Protein AF-A0AA91JNN8-F1 (afdb_monomer_lite)

Secondary structure (DSSP, 8-state):
-EEEEEEEEE-TTS-EEEEEEEEEEE-SSS-EEEE---HHHHT-S--------

Organism: NCBI:txid332949

InterPro domains:
  IPR021361 Thoeris anti-defense 2-like domain [PF11195] (1-50)

Radius of gyration: 14.12 Å; chains: 1; bounding box: 25×29×41 Å

Sequence (53 aa):
MYIELRDEIGTSDGTFLPVTPYFLIKTSDEGYSMFSPTPCDVLAEDWKIVSTD

Foldseek 3Di:
DDKDWDQWDADPVGDIDGHQIWIWDDDPDPDIDIGRDDPCRVPDPPDDDDDPD

Structure (mmCIF, N/CA/C/O backbone):
data_AF-A0AA91JNN8-F1
#
_entry.id   AF-A0AA91JNN8-F1
#
loop_
_atom_site.group_PDB
_atom_site.id
_atom_site.type_symbol
_atom_site.label_atom_id
_atom_site.label_alt_id
_atom_site.label_comp_id
_atom_site.label_asym_id
_atom_site.label_entity_id
_atom_site.label_seq_id
_atom_site.pdbx_PDB_ins_code
_atom_site.Cartn_x
_atom_site.Cartn_y
_atom_site.Cartn_z
_atom_site.occupancy
_atom_site.B_iso_or_equiv
_atom_site.auth_seq_id
_atom_site.auth_comp_id
_atom_site.auth_asym_id
_atom_site.auth_atom_id
_atom_site.pdbx_PDB_model_num
ATOM 1 N N . MET A 1 1 ? 8.133 -10.680 9.927 1.00 88.00 1 MET A N 1
ATOM 2 C CA . MET A 1 1 ? 6.908 -9.950 9.543 1.00 88.00 1 MET A CA 1
ATOM 3 C C . MET A 1 1 ? 7.243 -8.480 9.472 1.00 88.00 1 MET A C 1
ATOM 5 O O . MET A 1 1 ? 7.969 -8.018 10.346 1.00 88.00 1 MET A O 1
ATOM 9 N N . TYR A 1 2 ? 6.784 -7.778 8.442 1.00 92.00 2 TYR A N 1
ATOM 10 C CA . TYR A 1 2 ? 7.022 -6.342 8.304 1.00 92.00 2 TYR A CA 1
ATOM 11 C C . TYR A 1 2 ? 5.919 -5.673 7.483 1.00 92.00 2 TYR A C 1
ATOM 13 O O . TYR A 1 2 ? 5.186 -6.340 6.748 1.00 92.00 2 TYR A O 1
ATOM 21 N N . ILE A 1 3 ? 5.840 -4.353 7.624 1.00 94.19 3 ILE A N 1
ATOM 22 C CA . ILE A 1 3 ? 5.031 -3.462 6.796 1.00 94.19 3 ILE A CA 1
ATOM 23 C C . ILE A 1 3 ? 5.987 -2.442 6.183 1.00 94.19 3 ILE A C 1
ATOM 25 O O . ILE A 1 3 ? 6.826 -1.885 6.891 1.00 94.19 3 ILE A O 1
ATOM 29 N N . GLU A 1 4 ? 5.877 -2.217 4.880 1.00 95.06 4 GLU A N 1
ATOM 30 C CA . GLU A 1 4 ? 6.728 -1.293 4.132 1.00 95.06 4 GLU A CA 1
ATOM 31 C C . GLU A 1 4 ? 5.878 -0.446 3.181 1.00 95.06 4 GLU A C 1
ATOM 33 O O . GLU A 1 4 ? 5.019 -0.979 2.482 1.00 95.06 4 GLU A O 1
ATOM 38 N N . LEU A 1 5 ? 6.114 0.867 3.145 1.00 94.56 5 LEU A N 1
ATOM 39 C CA . LEU A 1 5 ? 5.508 1.749 2.149 1.00 94.56 5 LEU A CA 1
ATOM 40 C C . LEU A 1 5 ? 6.301 1.644 0.841 1.00 94.56 5 LEU A C 1
ATOM 42 O O . LEU A 1 5 ? 7.511 1.862 0.838 1.00 94.56 5 LEU A O 1
ATOM 46 N N . ARG A 1 6 ? 5.619 1.317 -0.255 1.00 95.62 6 ARG A N 1
ATOM 47 C CA . ARG A 1 6 ? 6.184 1.206 -1.604 1.00 95.62 6 ARG A CA 1
ATOM 48 C C . ARG A 1 6 ? 5.435 2.141 -2.543 1.00 95.62 6 ARG A C 1
ATOM 50 O O . ARG A 1 6 ? 4.217 2.241 -2.461 1.00 95.62 6 ARG A O 1
ATOM 57 N N . ASP A 1 7 ? 6.152 2.780 -3.449 1.00 95.62 7 ASP A N 1
ATOM 58 C CA . ASP A 1 7 ? 5.643 3.640 -4.524 1.00 95.62 7 ASP A CA 1
ATOM 59 C C . ASP A 1 7 ? 5.991 3.098 -5.922 1.00 95.62 7 ASP A C 1
ATOM 61 O O . ASP A 1 7 ? 5.692 3.718 -6.940 1.00 95.62 7 ASP A O 1
ATOM 65 N N . GLU A 1 8 ? 6.556 1.891 -5.977 1.00 96.56 8 GLU A N 1
ATOM 66 C CA . GLU A 1 8 ? 6.900 1.179 -7.204 1.00 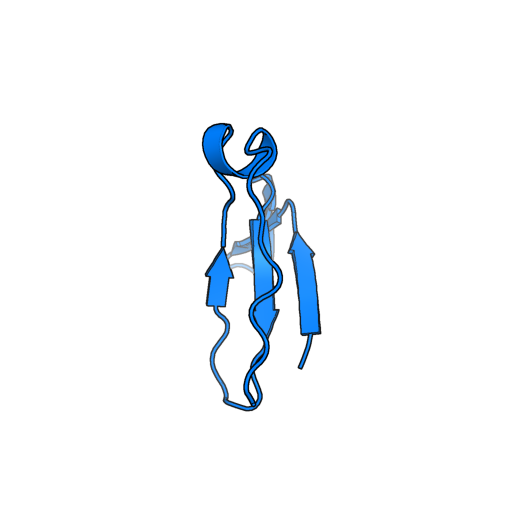96.56 8 GLU A CA 1
ATOM 67 C C . GLU A 1 8 ? 6.431 -0.286 -7.142 1.00 96.56 8 GLU A C 1
ATOM 69 O O . GLU A 1 8 ? 6.291 -0.880 -6.063 1.00 96.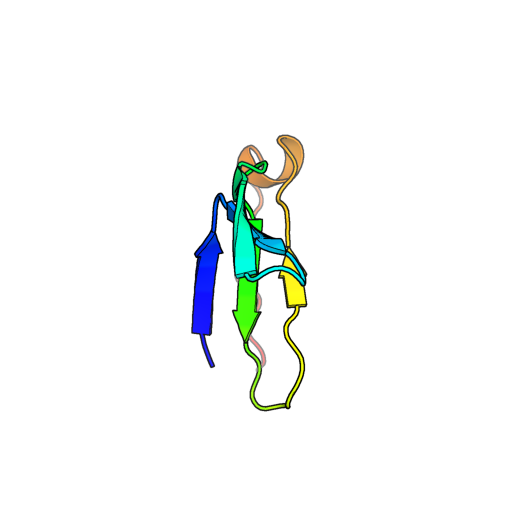56 8 GLU A O 1
ATOM 74 N N . ILE A 1 9 ? 6.191 -0.891 -8.308 1.00 94.00 9 ILE A N 1
ATOM 75 C CA . ILE A 1 9 ? 5.883 -2.322 -8.443 1.00 94.00 9 ILE A CA 1
ATOM 76 C C . ILE A 1 9 ? 6.828 -2.994 -9.440 1.00 94.00 9 ILE A C 1
ATOM 78 O O . ILE A 1 9 ? 7.068 -2.470 -10.528 1.00 94.00 9 ILE A O 1
ATOM 82 N N . GLY A 1 10 ? 7.360 -4.156 -9.056 1.00 92.94 10 GLY A N 1
ATOM 83 C CA . GLY A 1 10 ? 8.232 -4.961 -9.907 1.00 92.94 10 GLY A CA 1
ATOM 84 C C . GLY A 1 10 ? 7.439 -5.719 -10.971 1.00 92.94 10 GLY A C 1
ATOM 85 O O . GLY A 1 10 ? 6.409 -6.329 -10.680 1.00 92.94 10 GLY A O 1
ATOM 86 N N . THR A 1 11 ? 7.923 -5.703 -12.203 1.00 92.75 11 THR A N 1
ATOM 87 C CA . THR A 1 11 ? 7.354 -6.424 -13.348 1.00 92.75 11 THR A CA 1
ATOM 88 C C . THR A 1 11 ? 8.111 -7.729 -13.604 1.00 92.75 11 THR A C 1
ATOM 90 O O . THR A 1 11 ? 9.225 -7.946 -13.127 1.00 92.75 11 THR A O 1
ATOM 93 N N . SER A 1 12 ? 7.520 -8.632 -14.393 1.00 93.31 12 SER A N 1
ATOM 94 C CA . SER A 1 12 ? 8.124 -9.939 -14.702 1.00 93.31 12 SER A CA 1
ATOM 95 C C . SER A 1 12 ? 9.430 -9.859 -15.503 1.00 93.31 12 SER A C 1
ATOM 97 O O . SER A 1 12 ? 10.170 -10.836 -15.551 1.00 93.31 12 SER A O 1
ATOM 99 N N . ASP A 1 13 ? 9.708 -8.724 -16.145 1.00 95.44 13 ASP A N 1
ATOM 100 C CA . ASP A 1 13 ? 10.959 -8.452 -16.865 1.00 95.44 13 ASP A CA 1
ATOM 101 C C . ASP A 1 13 ? 12.049 -7.824 -15.972 1.00 95.44 13 ASP A C 1
ATOM 103 O O . ASP A 1 13 ? 13.136 -7.510 -16.456 1.00 95.44 13 ASP A O 1
ATOM 107 N N . GLY A 1 14 ? 11.786 -7.673 -14.668 1.00 94.38 14 GLY A N 1
ATOM 108 C CA . GLY A 1 14 ? 12.731 -7.128 -13.694 1.00 94.38 14 GLY A CA 1
ATOM 109 C C . GLY A 1 14 ? 12.809 -5.602 -13.671 1.00 94.38 14 GLY A C 1
ATOM 110 O O . GLY A 1 14 ? 13.716 -5.057 -13.041 1.00 94.38 14 GLY A O 1
ATOM 111 N N . THR A 1 15 ? 11.889 -4.907 -14.344 1.00 96.94 15 THR A N 1
ATOM 112 C CA . THR A 1 15 ? 11.762 -3.448 -14.250 1.00 96.94 15 THR A CA 1
ATOM 113 C C . THR A 1 15 ? 10.812 -3.041 -13.119 1.00 96.94 15 THR A C 1
ATOM 115 O O . THR A 1 15 ? 10.149 -3.877 -12.503 1.00 96.94 15 THR A O 1
ATOM 118 N N . PHE A 1 16 ? 10.799 -1.751 -12.783 1.00 96.31 16 PHE A N 1
ATOM 119 C CA . PHE A 1 16 ? 9.915 -1.186 -11.768 1.00 96.31 16 PHE A CA 1
ATOM 120 C C . PHE A 1 16 ? 9.079 -0.077 -12.393 1.00 96.31 16 PHE A C 1
ATOM 122 O O . PHE A 1 16 ? 9.602 0.772 -13.118 1.00 96.31 16 PHE A O 1
ATOM 129 N N . LEU A 1 17 ? 7.774 -0.104 -12.130 1.00 96.31 17 LEU A N 1
ATOM 130 C CA . LEU A 1 17 ? 6.844 0.923 -12.583 1.00 96.31 17 LEU A CA 1
ATOM 131 C C . LEU A 1 17 ? 6.415 1.795 -11.402 1.00 96.31 17 LEU A C 1
ATOM 133 O O . LEU A 1 17 ? 6.060 1.240 -10.358 1.00 96.31 17 LEU A O 1
ATOM 137 N N . PRO A 1 18 ? 6.390 3.130 -11.562 1.00 96.88 18 PRO A N 1
ATOM 138 C CA . PRO A 1 18 ? 5.855 4.018 -10.542 1.00 96.88 18 PRO A CA 1
ATOM 139 C C . PRO A 1 18 ? 4.350 3.787 -10.390 1.00 96.88 18 PRO A C 1
ATOM 141 O O . PRO A 1 18 ? 3.617 3.691 -11.379 1.00 96.88 18 PRO A O 1
ATOM 144 N N . VAL A 1 19 ? 3.880 3.715 -9.149 1.00 94.38 19 VAL A N 1
ATOM 145 C CA . VAL A 1 19 ? 2.472 3.501 -8.800 1.00 94.38 19 VAL A CA 1
ATOM 146 C C . VAL A 1 19 ? 2.050 4.410 -7.651 1.00 94.38 19 VAL A C 1
ATOM 148 O O . VAL A 1 19 ? 2.866 5.035 -6.978 1.00 94.38 19 VAL A O 1
ATOM 151 N N . THR A 1 20 ? 0.742 4.497 -7.407 1.00 92.19 20 THR A N 1
ATOM 152 C CA . THR A 1 20 ? 0.240 5.138 -6.188 1.00 92.19 20 THR A CA 1
ATOM 153 C C . THR A 1 20 ? 0.776 4.389 -4.961 1.00 92.19 20 THR A C 1
ATOM 155 O O . THR A 1 20 ? 0.672 3.158 -4.942 1.00 92.19 20 THR A O 1
ATOM 158 N N . PRO A 1 21 ? 1.315 5.092 -3.944 1.00 93.69 21 PRO A N 1
ATOM 159 C CA . PRO A 1 21 ? 1.897 4.436 -2.783 1.00 93.69 21 PRO A CA 1
ATOM 160 C C . PRO A 1 21 ? 0.939 3.457 -2.093 1.00 93.69 21 PRO A C 1
ATOM 162 O O . PRO A 1 21 ? -0.246 3.746 -1.913 1.00 93.69 21 PRO A O 1
ATOM 165 N N . TYR A 1 22 ? 1.464 2.303 -1.693 1.00 94.50 22 TYR A N 1
ATOM 166 C CA . TYR A 1 22 ? 0.736 1.233 -1.015 1.00 94.50 22 TYR A CA 1
ATOM 167 C C . TYR A 1 22 ? 1.601 0.595 0.074 1.00 94.50 22 TYR A C 1
ATOM 169 O O . TYR A 1 22 ? 2.832 0.622 0.023 1.00 94.50 22 TYR A O 1
ATOM 177 N N . PHE A 1 23 ? 0.956 -0.007 1.066 1.00 95.00 23 PHE A N 1
ATOM 178 C CA . PHE A 1 23 ? 1.630 -0.798 2.084 1.00 95.00 23 PHE A CA 1
ATOM 179 C C . PHE A 1 23 ? 1.777 -2.244 1.618 1.00 95.00 23 PHE A C 1
ATOM 181 O O . PHE A 1 23 ? 0.786 -2.938 1.377 1.00 95.00 23 PHE A O 1
ATOM 188 N N . LEU A 1 24 ? 3.022 -2.703 1.526 1.00 95.38 24 LEU A N 1
ATOM 189 C CA . LEU A 1 24 ? 3.373 -4.104 1.356 1.00 95.38 24 LEU A CA 1
ATOM 190 C C . LEU A 1 24 ? 3.475 -4.760 2.734 1.00 95.38 24 LEU A C 1
ATOM 192 O O . LEU A 1 24 ? 4.236 -4.314 3.595 1.00 95.38 24 LEU A O 1
ATOM 196 N N . ILE A 1 25 ? 2.714 -5.829 2.941 1.00 95.50 25 ILE A N 1
ATOM 197 C CA . ILE A 1 25 ? 2.595 -6.512 4.228 1.00 95.50 25 ILE A CA 1
ATOM 198 C C . ILE A 1 25 ? 3.099 -7.944 4.065 1.00 95.50 25 ILE A C 1
ATOM 200 O O . ILE A 1 25 ? 2.541 -8.728 3.295 1.00 95.50 25 ILE A O 1
ATOM 204 N N . LYS A 1 26 ? 4.147 -8.296 4.817 1.00 93.81 26 LYS A N 1
ATOM 205 C CA . LYS A 1 26 ? 4.702 -9.654 4.878 1.00 93.81 26 LYS A CA 1
ATOM 206 C C . LYS A 1 26 ? 4.312 -10.319 6.193 1.00 93.81 26 LYS A C 1
ATOM 208 O O . LYS A 1 26 ? 4.844 -9.964 7.253 1.00 93.81 26 LYS A O 1
ATOM 213 N N . THR A 1 27 ? 3.411 -11.295 6.117 1.00 88.31 27 THR A N 1
ATOM 214 C CA . THR A 1 27 ? 3.012 -12.134 7.257 1.00 88.31 27 THR A CA 1
ATOM 215 C C . THR A 1 27 ? 4.042 -13.244 7.507 1.00 88.31 27 THR A C 1
ATOM 217 O O . THR A 1 27 ? 5.080 -13.309 6.843 1.00 88.31 27 THR A O 1
ATOM 220 N N . SER A 1 28 ? 3.820 -14.066 8.536 1.00 88.19 28 SER A N 1
ATOM 221 C CA . SER A 1 28 ? 4.654 -15.243 8.826 1.00 88.19 28 SER A CA 1
ATOM 222 C C . SER A 1 28 ? 4.605 -16.294 7.716 1.00 88.19 28 SER A C 1
ATOM 224 O O . SER A 1 28 ? 5.549 -17.067 7.579 1.00 88.19 28 SER A O 1
ATOM 226 N N . ASP A 1 29 ? 3.531 -16.296 6.931 1.00 86.50 29 ASP A N 1
ATOM 227 C CA . ASP A 1 29 ? 3.302 -17.242 5.843 1.00 86.50 29 ASP A CA 1
ATOM 228 C C . ASP A 1 29 ? 4.002 -16.784 4.559 1.00 86.50 29 ASP A C 1
ATOM 230 O O . ASP A 1 29 ? 4.614 -15.719 4.515 1.00 86.50 29 ASP A O 1
ATOM 234 N N . GLU A 1 30 ? 3.931 -17.568 3.482 1.00 81.50 30 GLU A N 1
ATOM 235 C CA . GLU A 1 30 ? 4.652 -17.275 2.233 1.00 81.50 30 GLU A CA 1
ATOM 236 C C . GLU A 1 30 ? 4.119 -16.039 1.488 1.00 81.50 30 GLU A C 1
ATOM 238 O O . GLU A 1 30 ? 4.895 -15.344 0.828 1.00 81.50 30 GLU A O 1
ATOM 243 N N . GLY A 1 31 ? 2.839 -15.704 1.660 1.00 86.56 31 GLY A N 1
ATOM 244 C CA . GLY A 1 31 ? 2.161 -14.640 0.921 1.00 86.56 31 GLY A CA 1
ATOM 245 C C . GLY A 1 31 ? 2.586 -13.212 1.280 1.00 86.56 31 GLY A C 1
ATOM 246 O O . GLY A 1 31 ? 3.028 -12.915 2.393 1.00 86.56 31 GLY A O 1
ATOM 247 N N . TYR A 1 32 ? 2.402 -12.321 0.308 1.00 91.25 32 TYR A N 1
ATOM 248 C CA . TYR A 1 32 ? 2.404 -10.876 0.499 1.00 91.25 32 TYR A CA 1
ATOM 249 C C . TYR A 1 32 ? 0.978 -10.356 0.349 1.00 91.25 32 TYR A C 1
ATOM 251 O O . TYR A 1 32 ? 0.262 -10.768 -0.563 1.00 91.25 32 TYR A O 1
ATOM 259 N N . SER A 1 33 ? 0.595 -9.426 1.215 1.00 93.00 33 SER A N 1
ATOM 260 C CA . SER A 1 33 ? -0.649 -8.668 1.092 1.00 93.00 33 SER A CA 1
ATOM 261 C C . SER A 1 33 ? -0.335 -7.221 0.728 1.00 93.00 33 SER A C 1
ATOM 263 O O . SER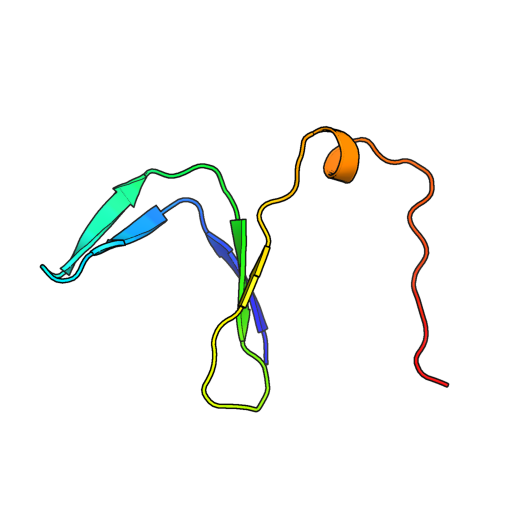 A 1 33 ? 0.714 -6.691 1.100 1.00 93.00 33 SER A O 1
ATOM 265 N N . MET A 1 34 ? -1.251 -6.575 0.012 1.00 94.38 34 MET A N 1
ATOM 266 C CA . MET A 1 34 ? -1.140 -5.170 -0.377 1.00 94.38 34 MET A CA 1
ATOM 267 C C . MET A 1 34 ? -2.342 -4.395 0.156 1.00 94.38 34 MET A C 1
ATOM 269 O O . MET A 1 34 ? -3.478 -4.850 0.027 1.00 94.38 34 MET A O 1
ATOM 273 N N . PHE A 1 35 ? -2.090 -3.221 0.730 1.00 93.88 35 PHE A N 1
ATOM 274 C CA . PHE A 1 35 ? -3.127 -2.281 1.143 1.00 93.88 35 PHE A CA 1
ATOM 275 C C . PHE A 1 35 ? -2.834 -0.894 0.568 1.00 93.88 35 PHE A C 1
ATOM 277 O O . PHE A 1 35 ? -1.835 -0.268 0.920 1.00 93.88 35 PHE A O 1
ATOM 284 N N . SER A 1 36 ? -3.708 -0.416 -0.315 1.00 94.31 36 SER A N 1
ATOM 285 C CA . SER A 1 36 ? -3.635 0.927 -0.897 1.00 94.31 36 SER A CA 1
ATOM 286 C C . SER A 1 36 ? -4.677 1.813 -0.212 1.00 94.31 36 SER A C 1
ATOM 288 O O . SER A 1 36 ? -5.865 1.645 -0.499 1.00 94.31 36 SER A O 1
ATOM 290 N N . PRO A 1 37 ? -4.280 2.721 0.698 1.00 89.88 37 PRO A N 1
ATOM 291 C CA . PRO A 1 37 ? -5.238 3.555 1.408 1.00 89.88 37 PRO A CA 1
ATOM 292 C C . PRO A 1 37 ? -5.926 4.517 0.438 1.00 89.88 37 PRO A C 1
ATOM 294 O O . PRO A 1 37 ? -5.294 5.148 -0.413 1.00 89.88 37 PRO A O 1
ATOM 297 N N . THR A 1 38 ? -7.235 4.649 0.579 1.00 88.81 38 THR A N 1
ATOM 298 C CA . THR A 1 38 ? -8.010 5.683 -0.099 1.00 88.81 38 THR A CA 1
ATOM 299 C C . THR A 1 38 ? -7.847 7.024 0.628 1.00 88.81 38 THR A C 1
ATOM 301 O O . THR A 1 38 ? -7.468 7.055 1.802 1.00 88.81 38 THR A O 1
ATOM 304 N N . PRO A 1 39 ? -8.177 8.162 -0.013 1.00 88.50 39 PRO A N 1
ATOM 305 C CA . PRO A 1 39 ? -8.211 9.447 0.682 1.00 88.50 39 PRO A CA 1
ATOM 306 C C . PRO A 1 39 ? -9.119 9.439 1.919 1.00 88.50 39 PRO A C 1
ATOM 308 O O . PRO A 1 39 ? -8.799 10.092 2.904 1.00 88.50 39 PRO A O 1
ATOM 311 N N . CYS A 1 40 ? -10.221 8.682 1.892 1.00 90.12 40 CYS A N 1
ATOM 312 C CA . CYS A 1 40 ? -11.110 8.537 3.043 1.00 90.12 40 CYS A CA 1
ATOM 313 C C . CYS A 1 40 ? -10.435 7.810 4.210 1.00 90.12 40 CYS A C 1
ATOM 315 O O . CYS A 1 40 ? -10.665 8.200 5.347 1.00 90.12 40 CYS A O 1
ATOM 317 N N . ASP A 1 41 ? -9.580 6.818 3.937 1.00 88.06 41 ASP A N 1
ATOM 318 C CA . ASP A 1 41 ? -8.801 6.148 4.981 1.00 88.06 41 ASP A CA 1
ATOM 319 C C . ASP A 1 41 ? -7.821 7.149 5.616 1.00 88.06 41 ASP A C 1
ATOM 321 O O . ASP A 1 41 ? -7.852 7.388 6.818 1.00 88.06 41 ASP A O 1
ATOM 325 N N . VAL A 1 42 ? -6.995 7.829 4.813 1.00 84.44 42 VAL A N 1
ATOM 326 C CA . VAL A 1 42 ? -5.971 8.765 5.327 1.00 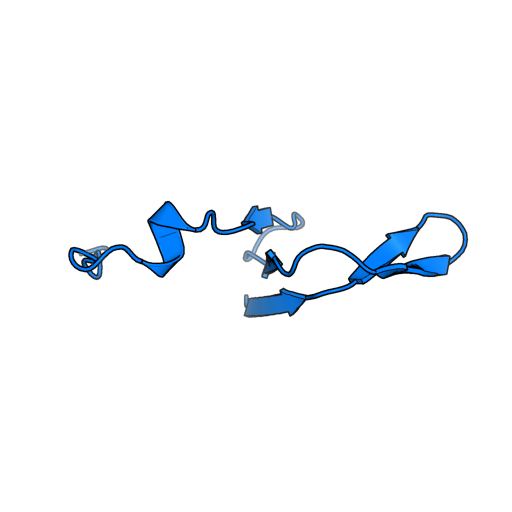84.44 42 VAL A CA 1
ATOM 327 C C . VAL A 1 42 ? -6.573 9.927 6.124 1.00 84.44 42 VAL A C 1
ATOM 329 O O . VAL A 1 42 ? -5.960 10.399 7.079 1.00 84.44 42 VAL A O 1
ATOM 332 N N . LEU A 1 43 ? -7.756 10.396 5.725 1.00 89.88 43 LEU A N 1
ATOM 333 C CA . LEU A 1 43 ? -8.441 11.527 6.352 1.00 89.88 43 LEU A CA 1
ATOM 334 C C . LEU A 1 43 ? -9.382 11.120 7.494 1.00 89.88 43 LEU A C 1
ATOM 336 O O . LEU A 1 43 ? -10.005 11.998 8.087 1.00 89.88 43 LEU A O 1
ATOM 340 N N . ALA A 1 44 ? -9.522 9.827 7.796 1.00 92.06 44 ALA A N 1
ATOM 341 C CA . ALA A 1 44 ? -10.354 9.387 8.907 1.00 92.06 44 ALA A CA 1
ATOM 342 C C . ALA A 1 44 ? -9.761 9.860 10.246 1.00 92.06 44 ALA A C 1
ATOM 344 O O . ALA A 1 44 ? -8.558 9.768 10.484 1.00 92.06 44 ALA A O 1
ATOM 345 N N . GLU A 1 45 ? -10.616 10.365 11.133 1.00 93.44 45 GLU A N 1
ATOM 346 C CA . GLU A 1 45 ? -10.230 10.857 12.466 1.00 93.44 45 GLU A CA 1
ATOM 347 C C . GLU A 1 45 ? -10.621 9.877 13.587 1.00 93.44 45 GLU A C 1
ATOM 349 O O . GLU A 1 45 ? -10.295 10.084 14.754 1.00 93.44 45 GLU A O 1
ATOM 354 N N . ASP A 1 46 ? -11.314 8.790 13.248 1.00 91.31 46 ASP A N 1
ATOM 355 C CA . ASP A 1 46 ? -11.904 7.819 14.171 1.00 91.31 46 ASP A CA 1
ATOM 356 C C . ASP A 1 46 ? -11.146 6.484 14.224 1.00 91.31 46 ASP A C 1
ATOM 358 O O . ASP A 1 46 ? -11.685 5.468 14.675 1.00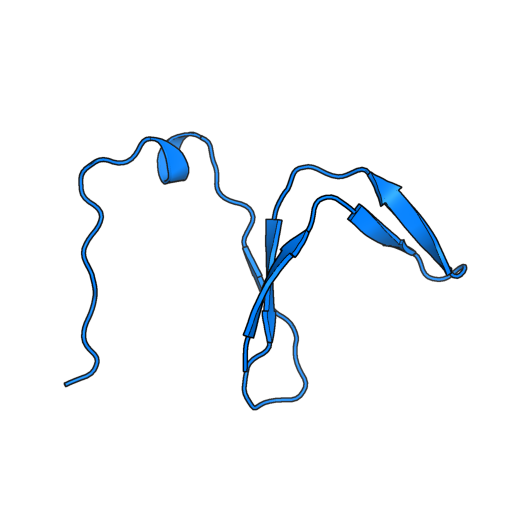 91.31 46 ASP A O 1
ATOM 362 N N . TRP A 1 47 ? -9.874 6.486 13.817 1.00 87.62 47 TRP A N 1
ATOM 363 C CA . TRP A 1 47 ? -8.989 5.332 13.930 1.00 87.62 47 TRP A CA 1
ATOM 364 C C . TRP A 1 47 ? -8.930 4.810 15.367 1.00 87.62 47 TRP A C 1
ATOM 366 O O . TRP A 1 47 ? -8.698 5.554 16.324 1.00 87.62 47 TRP A O 1
ATOM 376 N N . LYS A 1 48 ? -9.094 3.494 15.522 1.00 89.06 48 LYS A N 1
ATOM 377 C CA . LYS A 1 48 ? -8.981 2.811 16.813 1.00 89.06 48 LYS A CA 1
ATOM 378 C C . LYS A 1 48 ? -7.970 1.689 16.716 1.00 89.06 48 LYS A C 1
ATOM 380 O O . LYS A 1 48 ? -8.045 0.846 15.827 1.00 89.06 48 LYS A O 1
ATOM 385 N N . ILE A 1 49 ? -7.049 1.665 17.672 1.00 87.69 49 ILE A N 1
ATOM 386 C CA . ILE A 1 49 ? -6.158 0.524 17.860 1.00 87.69 49 ILE A CA 1
ATOM 387 C C . ILE A 1 49 ? -7.016 -0.641 18.360 1.00 87.69 49 ILE A C 1
ATOM 389 O O . ILE A 1 49 ? -7.673 -0.526 19.394 1.00 87.69 49 ILE A O 1
ATOM 393 N N . VAL A 1 50 ? -7.020 -1.746 17.619 1.00 86.44 50 VAL A N 1
ATOM 394 C CA . VAL A 1 50 ? -7.690 -2.989 18.018 1.00 86.44 50 VAL A CA 1
ATOM 395 C C . VAL A 1 50 ? -6.657 -3.872 18.719 1.00 86.44 50 VAL A C 1
ATOM 397 O O . VAL A 1 50 ? -5.670 -4.260 18.093 1.00 86.44 50 VAL A O 1
ATOM 400 N N . SER A 1 51 ? -6.851 -4.159 20.012 1.00 86.25 51 SER A N 1
ATOM 401 C CA . SER A 1 51 ? -6.055 -5.172 20.718 1.00 86.25 51 SER A CA 1
ATOM 402 C C . SER A 1 51 ? -6.602 -6.574 20.433 1.00 86.25 51 SER A C 1
ATOM 404 O O . SER A 1 51 ? -7.749 -6.736 20.021 1.00 86.25 51 SER A O 1
ATOM 406 N N . THR A 1 52 ? -5.749 -7.585 20.593 1.00 76.12 52 THR A N 1
ATOM 407 C CA . THR A 1 52 ? -6.072 -8.999 20.315 1.00 76.12 52 THR A CA 1
ATOM 408 C C . THR A 1 52 ? -6.236 -9.819 21.596 1.00 76.12 52 THR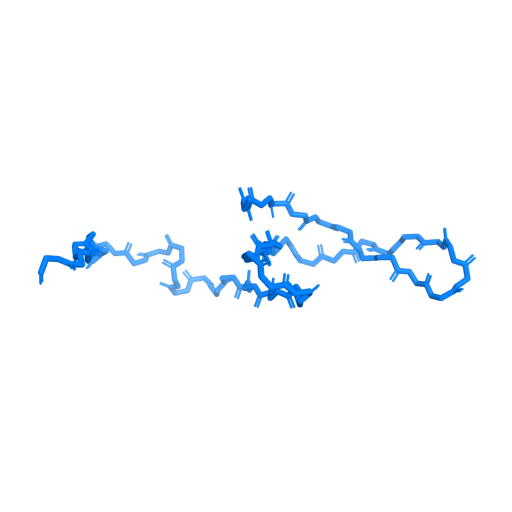 A C 1
ATOM 410 O O . THR A 1 52 ? -6.041 -11.031 21.563 1.00 76.12 52 THR A O 1
ATOM 413 N N . ASP A 1 53 ? -6.557 -9.153 22.711 1.00 67.25 53 ASP A N 1
ATOM 414 C CA . ASP A 1 53 ? -6.765 -9.801 24.015 1.00 67.25 53 ASP A CA 1
ATOM 415 C C . ASP A 1 53 ? -7.944 -10.791 24.004 1.00 67.25 53 ASP A C 1
ATOM 417 O O . ASP A 1 53 ? -8.978 -10.492 23.356 1.00 67.25 53 ASP A O 1
#

pLDDT: mean 91.13, std 5.33, range [67.25, 96.94]